Protein AF-A0AA88QZX2-F1 (afdb_monomer)

InterPro domains:
  IPR001128 Cytochrome P450 [PF00067] (24-139)
  IPR036396 Cytochrome P450 superfamily [G3DSA:1.10.630.10] (3-142)
  IPR036396 Cytochrome P450 superfamily [SSF48264] (14-140)
  IPR050665 Plant Cytochrome P450 Monooxygenases [PTHR24282] (14-139)

Structure (mmCIF, N/CA/C/O backbone):
data_AF-A0AA88QZX2-F1
#
_entry.id   AF-A0AA88QZX2-F1
#
loop_
_atom_site.group_PDB
_atom_site.id
_atom_site.type_symbol
_atom_site.label_atom_id
_atom_site.label_alt_id
_atom_site.label_comp_id
_atom_site.label_asym_id
_atom_site.label_entity_id
_atom_site.label_seq_id
_atom_site.pdbx_PDB_ins_code
_atom_site.Cartn_x
_atom_site.Cartn_y
_atom_site.Cartn_z
_atom_site.occupancy
_atom_site.B_iso_or_equiv
_atom_site.auth_seq_id
_atom_site.auth_comp_id
_atom_site.auth_asym_id
_atom_site.auth_atom_id
_atom_site.pdbx_PDB_model_num
ATOM 1 N N . MET A 1 1 ? 3.687 -10.711 30.553 1.00 45.66 1 MET A N 1
ATOM 2 C CA . MET A 1 1 ? 5.122 -10.972 30.298 1.00 45.66 1 MET A CA 1
ATOM 3 C C . MET A 1 1 ? 5.382 -11.401 28.850 1.00 45.66 1 MET A C 1
ATOM 5 O O . MET A 1 1 ? 6.144 -10.731 28.171 1.00 45.66 1 MET A O 1
ATOM 9 N N . GLU A 1 2 ? 4.699 -12.422 28.321 1.00 41.47 2 GLU A N 1
ATOM 10 C CA . GLU A 1 2 ? 4.955 -12.962 26.966 1.00 41.47 2 GLU A CA 1
ATOM 11 C C . GLU A 1 2 ? 4.705 -11.970 25.805 1.00 41.47 2 GLU A C 1
ATOM 13 O O . GLU A 1 2 ? 5.486 -11.896 24.858 1.00 41.47 2 GLU A O 1
ATOM 18 N N . ARG A 1 3 ? 3.662 -11.131 25.910 1.00 47.19 3 ARG A N 1
ATOM 19 C CA . ARG A 1 3 ? 3.349 -10.082 24.916 1.00 47.19 3 ARG A CA 1
ATOM 20 C C . ARG A 1 3 ? 4.420 -8.983 24.836 1.00 47.19 3 ARG A C 1
ATOM 22 O O . ARG A 1 3 ? 4.709 -8.498 23.749 1.00 47.19 3 ARG A O 1
ATOM 29 N N . PHE A 1 4 ? 5.050 -8.642 25.962 1.00 49.19 4 PHE A N 1
ATOM 30 C CA . PHE A 1 4 ? 6.140 -7.660 26.006 1.00 49.19 4 PHE A CA 1
ATOM 31 C C . PHE A 1 4 ? 7.435 -8.215 25.399 1.00 49.19 4 PHE A C 1
ATOM 33 O O . PHE A 1 4 ? 8.128 -7.494 24.687 1.00 49.19 4 PHE A O 1
ATOM 40 N N . SER A 1 5 ? 7.715 -9.507 25.601 1.00 50.88 5 SER A N 1
ATOM 41 C CA . SER A 1 5 ? 8.866 -10.185 24.989 1.00 50.88 5 SER A CA 1
ATOM 42 C C . SER A 1 5 ? 8.778 -10.194 23.458 1.00 50.88 5 SER A C 1
ATOM 44 O O . SER A 1 5 ? 9.742 -9.855 22.777 1.00 50.88 5 SER A O 1
ATOM 46 N N . ARG A 1 6 ? 7.588 -10.459 22.896 1.00 59.47 6 ARG A N 1
ATOM 47 C CA . ARG A 1 6 ? 7.376 -10.393 21.438 1.00 59.47 6 ARG A CA 1
ATOM 48 C C . ARG A 1 6 ? 7.519 -8.977 20.878 1.00 59.47 6 ARG A C 1
ATOM 50 O O . ARG A 1 6 ? 8.106 -8.823 19.816 1.00 59.47 6 ARG A O 1
ATOM 57 N N . CYS A 1 7 ? 7.046 -7.945 21.582 1.00 54.56 7 CYS A N 1
ATOM 58 C CA . CYS A 1 7 ? 7.282 -6.555 21.164 1.00 54.56 7 CYS A CA 1
ATOM 59 C C . CYS A 1 7 ? 8.775 -6.189 21.159 1.00 54.56 7 CYS A C 1
ATOM 61 O O . CYS A 1 7 ? 9.214 -5.462 20.272 1.00 54.56 7 CYS A O 1
ATOM 63 N N . LEU A 1 8 ? 9.558 -6.702 22.112 1.00 54.94 8 LEU A N 1
ATOM 64 C CA . LEU A 1 8 ? 11.003 -6.472 22.177 1.00 54.94 8 LEU A CA 1
ATOM 65 C C . LEU A 1 8 ? 11.764 -7.212 21.061 1.00 54.94 8 LEU A C 1
ATOM 67 O O . LEU A 1 8 ? 12.674 -6.651 20.460 1.00 54.94 8 LEU A O 1
ATOM 71 N N . GLU A 1 9 ? 11.384 -8.452 20.755 1.00 62.47 9 GLU A N 1
ATOM 72 C CA . GLU A 1 9 ? 11.912 -9.214 19.611 1.00 62.47 9 GLU A CA 1
ATOM 73 C C . GLU A 1 9 ? 11.595 -8.514 18.278 1.00 62.47 9 GLU A C 1
ATOM 75 O O . GLU A 1 9 ? 12.468 -8.358 17.422 1.00 62.47 9 GLU A O 1
ATOM 80 N N . LEU A 1 10 ? 10.363 -8.015 18.130 1.00 60.69 10 LEU A N 1
ATOM 81 C CA . LEU A 1 10 ? 9.942 -7.252 16.956 1.00 60.69 10 LEU A CA 1
ATOM 82 C C . LEU A 1 10 ? 10.701 -5.927 16.835 1.00 60.69 10 LEU A C 1
ATOM 84 O O . LEU A 1 10 ? 11.115 -5.580 15.732 1.00 60.69 10 LEU A O 1
ATOM 88 N N . SER A 1 11 ? 10.950 -5.211 17.938 1.00 57.41 11 SER A N 1
ATOM 89 C CA . SER A 1 11 ? 11.728 -3.968 17.876 1.00 57.41 11 SER A CA 1
ATOM 90 C C . SER A 1 11 ? 13.180 -4.225 17.467 1.00 57.41 11 SER A C 1
ATOM 92 O O . SER A 1 11 ? 13.710 -3.484 16.648 1.00 57.41 11 SER A O 1
ATOM 94 N N . LYS A 1 12 ? 13.807 -5.312 17.937 1.00 57.00 12 LYS A N 1
ATOM 95 C CA . LYS A 1 12 ? 15.157 -5.720 17.508 1.00 57.00 12 LYS A CA 1
ATOM 96 C C . LYS A 1 12 ? 15.217 -6.056 16.016 1.00 57.00 12 LYS A C 1
ATOM 98 O O . LYS A 1 12 ? 16.165 -5.660 15.340 1.00 57.00 12 LYS A O 1
ATOM 103 N N . ALA A 1 13 ? 14.207 -6.751 15.493 1.00 61.12 13 ALA A N 1
ATOM 104 C CA . ALA A 1 13 ? 14.111 -7.055 14.067 1.00 61.12 13 ALA A CA 1
ATOM 105 C C . ALA A 1 13 ? 13.926 -5.783 13.220 1.00 61.12 13 ALA A C 1
ATOM 107 O O . ALA A 1 13 ? 14.581 -5.641 12.187 1.00 61.12 13 ALA A O 1
ATOM 108 N N . VAL A 1 14 ? 13.111 -4.831 13.687 1.00 60.00 14 VAL A N 1
ATOM 109 C CA . VAL A 1 14 ? 12.935 -3.515 13.047 1.00 60.00 14 VAL A CA 1
ATOM 110 C C . VAL A 1 14 ? 14.246 -2.722 13.068 1.00 60.00 14 VAL A C 1
ATOM 112 O O . VAL A 1 14 ? 14.710 -2.297 12.016 1.00 60.00 14 VAL A O 1
ATOM 115 N N . LEU A 1 15 ? 14.921 -2.653 14.219 1.00 56.03 15 LEU A N 1
ATOM 116 C CA . LEU A 1 15 ? 16.214 -1.975 14.367 1.00 56.03 15 LEU A CA 1
ATOM 117 C C . LEU A 1 15 ? 17.286 -2.551 13.434 1.00 56.03 15 LEU A C 1
ATOM 119 O O . LEU A 1 15 ? 18.080 -1.803 12.874 1.00 56.03 15 LEU A O 1
ATOM 123 N N . SER A 1 16 ? 17.305 -3.871 13.226 1.00 57.50 16 SER A N 1
ATOM 124 C CA . SER A 1 16 ? 18.252 -4.502 12.298 1.00 57.50 16 SER A CA 1
ATOM 125 C C . SER A 1 16 ? 18.000 -4.136 10.829 1.00 57.50 16 SER A C 1
ATOM 127 O O . SER A 1 16 ? 18.941 -4.104 10.037 1.00 57.50 16 SER A O 1
ATOM 129 N N . ALA A 1 17 ? 16.753 -3.820 10.461 1.00 60.25 17 ALA A N 1
ATOM 130 C CA . ALA A 1 17 ? 16.405 -3.349 9.124 1.00 60.25 17 ALA A CA 1
ATOM 131 C C . ALA A 1 17 ? 16.785 -1.872 8.897 1.00 60.25 17 ALA A C 1
ATOM 133 O O . ALA A 1 17 ? 17.012 -1.493 7.748 1.00 60.25 17 ALA A O 1
ATOM 134 N N . ASP A 1 18 ? 16.910 -1.087 9.973 1.00 58.22 18 ASP A N 1
ATOM 135 C CA . ASP A 1 18 ? 17.241 0.345 9.947 1.00 58.22 18 ASP A CA 1
ATOM 136 C C . ASP A 1 18 ? 18.755 0.639 9.984 1.00 58.22 18 ASP A C 1
ATOM 138 O O . ASP A 1 18 ? 19.164 1.790 9.831 1.00 58.22 18 ASP A O 1
ATOM 142 N N . ILE A 1 19 ? 19.616 -0.377 10.149 1.00 75.69 19 ILE A N 1
ATOM 143 C CA . ILE A 1 19 ? 21.075 -0.199 10.059 1.00 75.69 19 ILE A CA 1
ATOM 144 C C . ILE A 1 19 ? 21.465 0.031 8.587 1.00 75.69 19 ILE A C 1
ATOM 146 O O . ILE A 1 19 ? 21.270 -0.868 7.754 1.00 75.69 19 ILE A O 1
ATOM 150 N N . PRO A 1 20 ? 22.071 1.186 8.242 1.00 76.19 20 PRO A N 1
ATOM 151 C CA . PRO A 1 20 ? 22.512 1.462 6.880 1.00 76.19 20 PRO A CA 1
ATOM 152 C C . PRO A 1 20 ? 23.420 0.347 6.342 1.00 76.19 20 PRO A C 1
ATOM 154 O O . PRO A 1 20 ? 24.360 -0.084 7.002 1.00 76.19 20 PRO A O 1
ATOM 157 N N . GLY A 1 21 ? 23.130 -0.141 5.134 1.00 76.56 21 GLY A N 1
ATOM 158 C CA . GLY A 1 21 ? 23.911 -1.194 4.471 1.00 76.56 21 GLY A CA 1
ATOM 159 C C . GLY A 1 21 ? 23.519 -2.633 4.828 1.00 76.56 21 GLY A C 1
ATOM 160 O O . GLY A 1 21 ? 23.827 -3.539 4.054 1.00 76.56 21 GLY A O 1
ATOM 161 N N . MET A 1 22 ? 22.755 -2.869 5.904 1.00 82.50 22 MET A N 1
ATOM 162 C CA . MET A 1 22 ? 22.320 -4.225 6.274 1.00 82.50 22 MET A CA 1
ATOM 163 C C . MET A 1 22 ? 21.461 -4.868 5.180 1.00 82.50 22 MET A C 1
ATOM 165 O O . MET A 1 22 ? 21.567 -6.066 4.935 1.00 82.50 22 MET A O 1
ATOM 169 N N . GLY A 1 23 ? 20.664 -4.071 4.460 1.00 78.75 23 GLY A N 1
ATOM 170 C CA . GLY A 1 23 ? 19.840 -4.522 3.332 1.00 78.75 23 GLY A CA 1
ATOM 171 C C . GLY A 1 23 ? 20.617 -4.973 2.086 1.00 78.75 23 GLY A C 1
ATOM 172 O O . GLY A 1 23 ? 20.016 -5.582 1.204 1.00 78.75 23 GLY A O 1
ATOM 173 N N . LEU A 1 24 ? 21.926 -4.698 2.005 1.00 82.81 24 LEU A N 1
ATOM 174 C CA . LEU A 1 24 ? 22.795 -5.107 0.890 1.00 82.81 24 LEU A CA 1
ATOM 175 C C . LEU A 1 24 ? 23.488 -6.452 1.145 1.00 82.81 24 LEU A C 1
ATOM 177 O O . LEU A 1 24 ? 23.995 -7.076 0.213 1.00 82.81 24 LEU A O 1
ATOM 181 N N . LEU A 1 25 ? 23.519 -6.912 2.398 1.00 87.69 25 LEU A N 1
ATOM 182 C CA . LEU A 1 25 ? 24.176 -8.164 2.749 1.00 87.69 25 LEU A CA 1
ATOM 183 C C . LEU A 1 25 ? 23.378 -9.364 2.221 1.00 87.69 25 LEU A C 1
ATOM 185 O O . LEU A 1 25 ? 22.149 -9.361 2.301 1.00 87.69 25 LEU A O 1
ATOM 189 N N . PRO A 1 26 ? 24.031 -10.435 1.745 1.00 87.88 26 PRO A N 1
ATOM 190 C CA . PRO A 1 26 ? 23.361 -11.585 1.139 1.00 87.88 26 PRO A CA 1
ATOM 191 C C . PRO A 1 26 ? 22.760 -12.550 2.181 1.00 87.88 26 PRO A C 1
ATOM 193 O O . PRO A 1 26 ? 22.936 -13.766 2.073 1.00 87.88 26 PRO A O 1
ATOM 196 N N . THR A 1 27 ? 22.051 -12.023 3.184 1.00 89.31 27 THR A N 1
ATOM 197 C CA . THR A 1 27 ? 21.315 -12.794 4.198 1.00 89.31 27 THR A CA 1
ATOM 198 C C . THR A 1 27 ? 20.087 -13.469 3.585 1.00 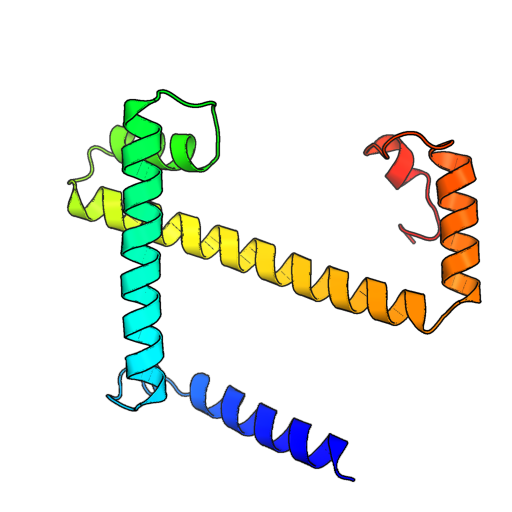89.31 27 THR A C 1
ATOM 200 O O . THR A 1 27 ? 19.596 -13.053 2.534 1.00 89.31 27 THR A O 1
ATOM 203 N N . LYS A 1 28 ? 19.553 -14.505 4.244 1.00 88.00 28 LYS A N 1
ATOM 204 C CA . LYS A 1 28 ? 18.334 -15.193 3.784 1.00 88.00 28 LYS A CA 1
ATOM 205 C C . LYS A 1 28 ? 17.166 -14.210 3.597 1.00 88.00 28 LYS A C 1
ATOM 207 O O . LYS A 1 28 ? 16.582 -14.167 2.520 1.00 88.00 28 LYS A O 1
ATOM 212 N N . THR A 1 29 ? 16.923 -13.354 4.589 1.00 83.19 29 THR A N 1
ATOM 213 C CA . THR A 1 29 ? 15.866 -12.332 4.564 1.00 83.19 29 THR A CA 1
ATOM 214 C C . THR A 1 29 ? 16.033 -11.336 3.416 1.00 83.19 29 THR A C 1
ATOM 216 O O . THR A 1 29 ? 15.062 -10.997 2.744 1.00 83.19 29 THR A O 1
ATOM 219 N N . ASN A 1 30 ? 17.258 -10.871 3.148 1.00 87.00 30 ASN A N 1
ATOM 220 C CA . ASN A 1 30 ? 17.492 -9.933 2.050 1.00 87.00 30 ASN A CA 1
ATOM 221 C C . ASN A 1 30 ? 17.340 -10.601 0.683 1.00 87.00 30 ASN A C 1
ATOM 223 O O . ASN A 1 30 ? 16.785 -9.991 -0.223 1.00 87.00 30 ASN A O 1
ATOM 227 N N . ARG A 1 31 ? 17.760 -11.864 0.537 1.00 90.56 31 ARG A N 1
ATOM 228 C CA . ARG A 1 31 ? 17.543 -12.629 -0.701 1.00 90.56 31 ARG A CA 1
ATOM 229 C C . ARG A 1 31 ? 16.058 -12.818 -0.994 1.00 90.56 31 ARG A C 1
ATOM 231 O O . ARG A 1 31 ? 15.643 -12.622 -2.132 1.00 90.56 31 ARG A O 1
ATOM 238 N N . GLU A 1 32 ? 15.268 -13.155 0.023 1.00 90.62 32 GLU A N 1
ATOM 239 C CA . GLU A 1 32 ? 13.806 -13.242 -0.085 1.00 90.62 32 GLU A CA 1
ATOM 240 C C . GLU A 1 32 ? 13.203 -11.883 -0.465 1.00 90.62 32 GLU A C 1
ATOM 242 O O . GLU A 1 32 ? 12.406 -11.802 -1.399 1.00 90.62 32 GLU A O 1
ATOM 247 N N . ARG A 1 33 ? 13.653 -10.794 0.174 1.00 85.12 33 ARG A N 1
ATOM 248 C CA . ARG A 1 33 ? 13.244 -9.428 -0.180 1.00 85.12 33 ARG A CA 1
ATOM 249 C C . ARG A 1 33 ? 13.567 -9.095 -1.641 1.00 85.12 33 ARG A C 1
ATOM 251 O O . ARG A 1 33 ? 12.689 -8.610 -2.344 1.00 85.12 33 ARG A O 1
ATOM 258 N N . TRP A 1 34 ? 14.778 -9.375 -2.123 1.00 89.25 34 TRP A N 1
ATOM 259 C CA . TRP A 1 34 ? 15.163 -9.115 -3.517 1.00 89.25 34 TRP A CA 1
ATOM 260 C C . TRP A 1 34 ? 14.366 -9.961 -4.513 1.00 89.25 34 TRP A C 1
ATOM 262 O O . TRP A 1 34 ? 14.011 -9.470 -5.585 1.00 89.25 34 TRP A O 1
ATOM 272 N N . ALA A 1 35 ? 14.068 -11.219 -4.173 1.00 93.06 35 ALA A N 1
ATOM 273 C CA . ALA A 1 35 ? 13.229 -12.083 -4.999 1.00 93.06 35 ALA A CA 1
ATOM 274 C C . ALA A 1 35 ? 11.811 -11.509 -5.136 1.00 93.06 35 ALA A C 1
ATOM 276 O O . ALA A 1 35 ? 11.324 -11.356 -6.256 1.00 93.06 35 ALA A O 1
ATOM 277 N N . LEU A 1 36 ? 11.206 -11.093 -4.019 1.00 91.25 36 LEU A N 1
ATOM 278 C CA . LEU A 1 36 ? 9.897 -10.436 -4.002 1.00 91.25 36 LEU A CA 1
ATOM 279 C C . LEU A 1 36 ? 9.909 -9.106 -4.764 1.00 91.25 36 LEU A C 1
ATOM 281 O O . LEU A 1 36 ? 8.984 -8.820 -5.518 1.00 91.25 36 LEU A O 1
ATOM 285 N N . GLU A 1 37 ? 10.960 -8.293 -4.625 1.00 88.00 37 GLU A N 1
ATOM 286 C CA . GLU A 1 37 ? 11.087 -7.045 -5.389 1.00 88.00 37 GLU A CA 1
ATOM 287 C C . GLU A 1 37 ? 11.184 -7.302 -6.900 1.00 88.00 37 GLU A C 1
ATOM 289 O O . GLU A 1 37 ? 10.582 -6.572 -7.695 1.00 88.00 37 GLU A O 1
ATOM 294 N N . LYS A 1 38 ? 11.890 -8.360 -7.315 1.00 92.19 38 LYS A N 1
ATOM 295 C CA . LYS A 1 38 ? 11.974 -8.772 -8.723 1.00 92.19 38 LYS A CA 1
ATOM 296 C C . LYS A 1 38 ? 10.632 -9.282 -9.255 1.00 92.19 38 LYS A C 1
ATOM 298 O O . LYS A 1 38 ? 10.267 -8.977 -10.395 1.00 92.19 38 LYS A O 1
ATOM 303 N N . GLU A 1 39 ? 9.899 -10.042 -8.451 1.00 94.31 39 GLU A N 1
ATOM 304 C CA . GLU A 1 39 ? 8.561 -10.524 -8.794 1.00 94.31 39 GLU A CA 1
ATOM 305 C C . GLU A 1 39 ? 7.576 -9.359 -8.926 1.00 94.31 39 GLU A C 1
ATOM 307 O O . GLU A 1 39 ? 6.930 -9.214 -9.962 1.00 94.31 39 GLU A O 1
ATOM 312 N N . LEU A 1 40 ? 7.558 -8.449 -7.948 1.00 88.62 40 LEU A N 1
ATOM 313 C CA . LEU A 1 40 ? 6.743 -7.237 -7.973 1.00 88.62 40 LEU A CA 1
ATOM 314 C C . LEU A 1 40 ? 7.027 -6.391 -9.220 1.00 88.62 40 LEU A C 1
ATOM 316 O O . LEU A 1 40 ? 6.093 -5.948 -9.889 1.00 88.62 40 LEU A O 1
ATOM 320 N N . ARG A 1 41 ? 8.308 -6.200 -9.572 1.00 90.94 41 ARG A N 1
ATOM 321 C CA . ARG A 1 41 ? 8.704 -5.506 -10.809 1.00 90.94 41 ARG A CA 1
ATOM 322 C C . ARG A 1 41 ? 8.075 -6.172 -12.032 1.00 90.94 41 ARG A C 1
ATOM 324 O O . ARG A 1 41 ? 7.516 -5.482 -12.880 1.00 90.94 41 ARG A O 1
ATOM 331 N N . THR A 1 42 ? 8.172 -7.495 -12.123 1.00 93.56 42 THR A N 1
ATOM 332 C CA . THR A 1 42 ? 7.616 -8.273 -13.239 1.00 93.56 42 THR A CA 1
ATOM 333 C C . THR A 1 42 ? 6.096 -8.123 -13.317 1.00 93.56 42 THR A C 1
ATOM 335 O O . THR A 1 42 ? 5.572 -7.825 -14.388 1.00 93.56 42 THR A O 1
ATOM 338 N N . LEU A 1 43 ? 5.392 -8.240 -12.187 1.00 92.00 43 LEU A N 1
ATOM 339 C CA . LEU A 1 43 ? 3.936 -8.095 -12.115 1.00 92.00 43 LEU A CA 1
ATOM 340 C C . LEU A 1 43 ? 3.470 -6.704 -12.560 1.00 92.00 43 LEU A C 1
ATOM 342 O O . LEU A 1 43 ? 2.569 -6.600 -13.389 1.00 92.00 43 LEU A O 1
ATOM 346 N N . ILE A 1 44 ? 4.112 -5.637 -12.073 1.00 88.56 44 ILE A N 1
ATOM 347 C CA . ILE A 1 44 ? 3.775 -4.260 -12.469 1.00 88.56 44 ILE A CA 1
ATOM 348 C C . ILE A 1 44 ? 3.945 -4.082 -13.980 1.00 88.56 44 ILE A C 1
ATOM 350 O O . ILE A 1 44 ? 3.059 -3.540 -14.640 1.00 88.56 44 ILE A O 1
ATOM 354 N N . LEU A 1 45 ? 5.062 -4.550 -14.543 1.00 89.50 45 LEU A N 1
ATOM 355 C CA . LEU A 1 45 ? 5.330 -4.412 -15.974 1.00 89.50 45 LEU A CA 1
ATOM 356 C C . LEU A 1 45 ? 4.372 -5.238 -16.839 1.00 89.50 45 LEU A C 1
ATOM 358 O O . LEU A 1 45 ? 3.991 -4.776 -17.912 1.00 89.50 45 LEU A O 1
ATOM 362 N N . ASN A 1 46 ? 3.945 -6.414 -16.379 1.00 90.69 46 ASN A N 1
ATOM 363 C CA . ASN A 1 46 ? 2.946 -7.221 -17.082 1.00 90.69 46 ASN A CA 1
ATOM 364 C C . ASN A 1 46 ? 1.585 -6.518 -17.108 1.00 90.69 46 ASN A C 1
ATOM 366 O O . ASN A 1 46 ? 1.026 -6.326 -18.184 1.00 90.69 46 ASN A O 1
ATOM 370 N N . VAL A 1 47 ? 1.118 -6.016 -15.958 1.00 87.56 47 VAL A N 1
ATOM 371 C CA . VAL A 1 47 ? -0.128 -5.234 -15.873 1.00 87.56 47 VAL A CA 1
ATOM 372 C C . VAL A 1 47 ? -0.068 -4.004 -16.783 1.00 87.56 47 VAL A C 1
ATOM 374 O O . VAL A 1 47 ? -1.050 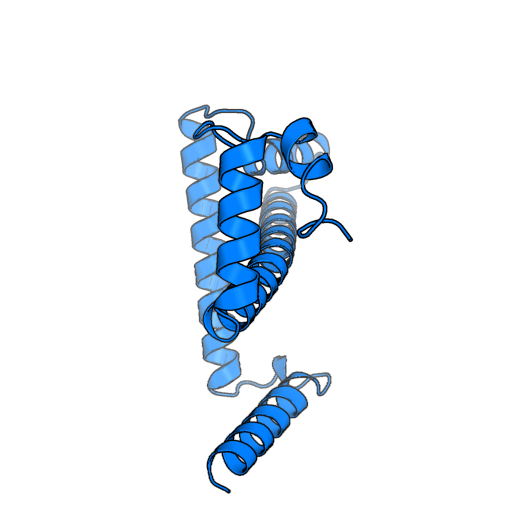-3.640 -17.427 1.00 87.56 47 VAL A O 1
ATOM 377 N N . VAL A 1 48 ? 1.092 -3.352 -16.858 1.00 83.44 48 VAL A N 1
ATOM 378 C CA . VAL A 1 48 ? 1.320 -2.207 -17.746 1.00 83.44 48 VAL A CA 1
ATOM 379 C C . VAL A 1 48 ? 1.220 -2.599 -19.222 1.00 83.44 48 VAL A C 1
ATOM 381 O O . VAL A 1 48 ? 0.582 -1.877 -19.990 1.00 83.44 48 VAL A O 1
ATOM 384 N N . LYS A 1 49 ? 1.823 -3.725 -19.623 1.00 84.69 49 LYS A N 1
ATOM 385 C CA . LYS A 1 49 ? 1.760 -4.237 -21.001 1.00 84.69 49 LYS A CA 1
ATOM 386 C C . LYS A 1 49 ? 0.328 -4.587 -21.401 1.00 84.69 49 LYS A C 1
ATOM 388 O O . LYS A 1 49 ? -0.163 -4.029 -22.377 1.00 84.69 49 LYS A O 1
ATOM 393 N N . GLU A 1 50 ? -0.361 -5.389 -20.591 1.00 84.44 50 GLU A N 1
ATOM 394 C CA . GLU A 1 50 ? -1.757 -5.786 -20.824 1.00 84.44 50 GLU A CA 1
ATOM 395 C C . GLU A 1 50 ? -2.672 -4.562 -20.987 1.00 84.44 50 GLU A C 1
ATOM 397 O O . GLU A 1 50 ? -3.479 -4.472 -21.912 1.00 84.44 50 GLU A O 1
ATOM 402 N N . ARG A 1 51 ? -2.519 -3.550 -20.126 1.00 76.50 51 ARG A N 1
ATOM 403 C CA . ARG A 1 51 ? -3.353 -2.338 -20.192 1.00 76.50 51 ARG A CA 1
ATOM 404 C C . ARG A 1 51 ? -3.041 -1.445 -21.388 1.00 76.50 51 ARG A C 1
ATOM 406 O O . ARG A 1 51 ? -3.933 -0.725 -21.843 1.00 76.50 51 ARG A O 1
ATOM 413 N N . ASN A 1 52 ? -1.806 -1.462 -21.884 1.00 73.25 52 ASN A N 1
ATOM 414 C CA . ASN A 1 52 ? -1.423 -0.713 -23.079 1.00 73.25 52 ASN A CA 1
ATOM 415 C C . ASN A 1 52 ? -2.039 -1.326 -24.350 1.00 73.25 52 ASN A C 1
ATOM 417 O O . ASN A 1 52 ? -2.343 -0.583 -25.279 1.00 73.25 52 ASN A O 1
ATOM 421 N N . GLU A 1 53 ? -2.277 -2.639 -24.368 1.00 73.81 53 GLU A N 1
ATOM 422 C CA . GLU A 1 53 ? -2.909 -3.349 -25.489 1.00 73.81 53 GLU A CA 1
ATOM 423 C C . GLU A 1 53 ? -4.431 -3.157 -25.526 1.00 73.81 53 GLU A C 1
ATOM 425 O O . GLU A 1 53 ? -5.006 -2.953 -26.592 1.00 73.81 53 GLU A O 1
ATOM 430 N N . VAL A 1 54 ? -5.091 -3.154 -24.363 1.00 69.62 54 VAL A N 1
ATOM 431 C CA . VAL A 1 54 ? -6.565 -3.126 -24.283 1.00 69.62 54 VAL A CA 1
ATOM 432 C C . VAL A 1 54 ? -7.140 -1.695 -24.243 1.00 69.62 54 VAL A C 1
ATOM 434 O O . VAL A 1 54 ? -8.350 -1.493 -24.291 1.00 69.62 54 VAL A O 1
ATOM 437 N N . GLY A 1 55 ? -6.294 -0.659 -24.178 1.00 63.53 55 GLY A N 1
ATOM 438 C CA . GLY A 1 55 ? -6.743 0.739 -24.264 1.00 63.53 55 GLY A CA 1
ATOM 439 C C . GLY A 1 55 ? -7.598 1.208 -23.076 1.00 63.53 55 GLY A C 1
ATOM 440 O O . GLY A 1 55 ? -8.478 2.053 -23.241 1.00 63.53 55 GLY A O 1
ATOM 441 N N . TYR A 1 56 ? -7.340 0.688 -21.872 1.00 62.75 56 TYR A N 1
ATOM 442 C CA . TYR A 1 56 ? -8.159 0.918 -20.672 1.00 62.75 56 TYR A CA 1
ATOM 443 C C . TYR A 1 56 ? -8.197 2.381 -20.165 1.00 62.75 56 TYR A C 1
ATOM 445 O O . TYR A 1 56 ? -7.359 3.221 -20.507 1.00 62.75 56 TYR A O 1
ATOM 453 N N . LYS A 1 57 ? -9.215 2.656 -19.330 1.00 62.97 57 LYS A N 1
ATOM 454 C CA . LYS A 1 57 ? -9.623 3.923 -18.669 1.00 62.97 57 LYS A CA 1
ATOM 455 C C . LYS A 1 57 ? -8.448 4.784 -18.144 1.00 62.97 57 LYS A C 1
ATOM 457 O O . LYS A 1 57 ? -7.384 4.263 -17.836 1.00 62.97 57 LYS A O 1
ATOM 462 N N . ASN A 1 58 ? -8.641 6.107 -18.011 1.00 65.62 58 ASN A N 1
ATOM 463 C CA . ASN A 1 58 ? -7.672 7.041 -17.393 1.00 65.62 58 ASN A CA 1
ATOM 464 C C . ASN A 1 58 ? -7.456 6.716 -15.901 1.00 65.62 58 ASN A C 1
ATOM 466 O O . ASN A 1 58 ? -8.039 7.353 -15.028 1.00 65.62 58 ASN A O 1
ATOM 470 N N . ASP A 1 59 ? -6.641 5.708 -15.621 1.00 76.81 59 ASP A N 1
ATOM 471 C CA . ASP A 1 59 ? -6.195 5.340 -14.286 1.00 76.81 59 ASP A CA 1
ATOM 472 C C . ASP A 1 59 ? -4.773 5.857 -14.006 1.00 76.81 59 ASP A C 1
ATOM 474 O O . ASP A 1 59 ? -4.095 6.432 -14.866 1.00 76.81 59 ASP A O 1
ATOM 478 N N . LEU A 1 60 ? -4.322 5.663 -12.768 1.00 81.19 60 LEU A N 1
ATOM 479 C CA . LEU A 1 60 ? -2.999 6.074 -12.309 1.00 81.19 60 LEU A CA 1
ATOM 480 C C . LEU A 1 60 ? -1.864 5.511 -13.183 1.00 81.19 60 LEU A C 1
ATOM 482 O O . LEU A 1 60 ? -0.924 6.236 -13.506 1.00 81.19 60 LEU A O 1
ATOM 486 N N . LEU A 1 61 ? -1.954 4.243 -13.597 1.00 78.88 61 LEU A N 1
ATOM 487 C CA . LEU A 1 61 ? -0.935 3.597 -14.428 1.00 78.88 61 LEU A CA 1
ATOM 488 C C . LEU A 1 61 ? -0.863 4.240 -15.815 1.00 78.88 61 LEU A C 1
ATOM 490 O O . LEU A 1 61 ? 0.233 4.481 -16.320 1.00 78.88 61 LEU A O 1
ATOM 494 N N . ARG A 1 62 ? -2.005 4.602 -16.408 1.00 79.31 62 ARG A N 1
ATOM 495 C CA . ARG A 1 62 ? -2.044 5.350 -17.670 1.00 79.31 62 ARG A CA 1
ATOM 496 C C . ARG A 1 62 ? -1.424 6.741 -17.533 1.00 79.31 62 ARG A C 1
ATOM 498 O O . ARG A 1 62 ? -0.754 7.193 -18.462 1.00 79.31 62 ARG A O 1
ATOM 505 N N . THR A 1 63 ? -1.608 7.415 -16.399 1.00 85.50 63 THR A N 1
ATOM 506 C CA . THR A 1 63 ? -0.946 8.701 -16.116 1.00 85.50 63 THR A CA 1
ATOM 507 C C . THR A 1 63 ? 0.570 8.539 -16.010 1.00 85.50 63 THR A C 1
ATOM 509 O O . THR A 1 63 ? 1.301 9.306 -16.636 1.00 85.50 63 THR A O 1
ATOM 512 N N . LEU A 1 64 ? 1.052 7.505 -15.311 1.00 85.25 64 LEU A N 1
ATOM 513 C CA . LEU A 1 64 ? 2.484 7.193 -15.228 1.00 85.25 64 LEU A CA 1
ATOM 514 C C . LEU A 1 64 ? 3.079 6.864 -16.604 1.00 85.25 64 LEU A C 1
ATOM 516 O O . LEU A 1 64 ? 4.143 7.371 -16.952 1.00 85.25 64 LEU A O 1
ATOM 520 N N . LEU A 1 65 ? 2.362 6.086 -17.419 1.00 82.31 65 LEU A N 1
ATOM 521 C CA . LEU A 1 65 ? 2.748 5.772 -18.796 1.00 82.31 65 LEU A CA 1
ATOM 522 C C . LEU A 1 65 ? 2.835 7.015 -19.685 1.00 82.31 65 LEU A C 1
ATOM 524 O O . LEU A 1 65 ? 3.787 7.159 -20.450 1.00 82.31 65 LEU A O 1
ATOM 528 N N . LYS A 1 66 ? 1.854 7.921 -19.596 1.00 83.62 66 LYS A N 1
ATOM 529 C CA . LYS A 1 66 ? 1.881 9.201 -20.322 1.00 83.62 66 LYS A CA 1
ATOM 530 C C . LYS A 1 66 ? 3.069 10.055 -19.887 1.00 83.62 66 LYS A C 1
ATOM 532 O O . LYS A 1 66 ? 3.759 10.589 -20.746 1.00 83.62 66 LYS A O 1
ATOM 537 N N . GLY A 1 67 ? 3.333 10.147 -18.583 1.00 83.31 67 GLY A N 1
ATOM 538 C CA . GLY A 1 67 ? 4.492 10.868 -18.053 1.00 83.31 67 GLY A CA 1
ATOM 539 C C . GLY A 1 67 ? 5.812 10.316 -18.592 1.00 83.31 67 GLY A C 1
ATOM 540 O O . GLY A 1 67 ? 6.648 11.081 -19.066 1.00 83.31 67 GLY A O 1
ATOM 541 N N . ALA A 1 68 ? 5.958 8.990 -18.614 1.00 85.12 68 ALA A N 1
ATOM 542 C CA . ALA A 1 68 ? 7.152 8.344 -19.145 1.00 85.12 68 ALA A CA 1
ATOM 543 C C . ALA A 1 68 ? 7.338 8.577 -20.658 1.00 85.12 68 ALA A C 1
ATOM 545 O O . ALA A 1 68 ? 8.451 8.871 -21.095 1.00 85.12 68 ALA A O 1
ATOM 546 N N . LYS A 1 69 ? 6.252 8.511 -21.449 1.00 82.25 69 LYS A N 1
ATOM 547 C CA . LYS A 1 69 ? 6.272 8.800 -22.897 1.00 82.25 69 LYS A CA 1
ATOM 548 C C . LYS A 1 69 ? 6.599 10.267 -23.192 1.00 82.25 69 LYS A C 1
ATOM 550 O O . LYS A 1 69 ? 7.429 10.539 -24.050 1.00 82.25 69 LYS A O 1
ATOM 555 N N . ASN A 1 70 ? 5.988 11.203 -22.467 1.00 83.00 70 ASN A N 1
ATOM 556 C CA . ASN A 1 70 ? 6.203 12.640 -22.665 1.00 83.00 70 ASN A CA 1
ATOM 557 C C . ASN A 1 70 ? 7.625 13.087 -22.286 1.00 83.00 70 ASN A C 1
ATOM 559 O O . ASN A 1 70 ? 8.102 14.094 -22.795 1.00 83.00 70 ASN A O 1
ATOM 563 N N . GLY A 1 71 ? 8.299 12.349 -21.401 1.00 78.75 71 GLY A N 1
ATOM 564 C CA . GLY A 1 71 ? 9.678 12.623 -20.998 1.00 78.75 71 GLY A CA 1
ATOM 565 C C . GLY A 1 71 ? 10.750 12.155 -21.987 1.00 78.75 71 GLY A C 1
ATOM 566 O O . GLY A 1 71 ? 11.927 12.285 -21.662 1.00 78.75 71 GLY A O 1
ATOM 567 N N . ASN A 1 72 ? 10.383 11.579 -23.145 1.00 80.44 72 ASN A N 1
ATOM 568 C CA . ASN A 1 72 ? 11.314 10.959 -24.103 1.00 80.44 72 ASN A CA 1
ATOM 569 C C . ASN A 1 72 ? 12.315 9.994 -23.432 1.00 80.44 72 ASN A C 1
ATOM 571 O O . ASN A 1 72 ? 13.485 9.914 -23.809 1.00 80.44 72 ASN A O 1
ATOM 575 N N . LEU A 1 73 ? 11.862 9.270 -22.403 1.00 82.00 73 LEU A N 1
ATOM 576 C CA . LEU A 1 73 ? 12.706 8.336 -21.668 1.00 82.00 73 LEU A CA 1
ATOM 577 C C . LEU A 1 73 ? 13.029 7.113 -22.531 1.00 82.00 73 LEU A C 1
ATOM 579 O O . LEU A 1 73 ? 12.186 6.616 -23.279 1.00 82.00 73 LEU A O 1
ATOM 583 N N . THR A 1 74 ? 14.237 6.571 -22.368 1.00 88.31 74 THR A N 1
ATOM 584 C CA . THR A 1 74 ? 14.547 5.232 -22.883 1.00 88.31 74 THR A CA 1
ATOM 585 C C . THR A 1 74 ? 13.638 4.197 -22.219 1.00 88.31 74 THR A C 1
ATOM 587 O O . THR A 1 74 ? 13.104 4.423 -21.129 1.00 88.31 74 THR A O 1
ATOM 590 N N . GLN A 1 75 ? 13.472 3.032 -22.850 1.00 84.81 75 GLN A N 1
ATOM 591 C CA . GLN A 1 75 ? 12.596 1.984 -22.323 1.00 84.81 75 GLN A CA 1
ATOM 592 C C . GLN A 1 75 ? 12.958 1.579 -20.882 1.00 84.81 75 GLN A C 1
ATOM 594 O O . GLN A 1 75 ? 12.069 1.508 -20.037 1.00 84.81 75 GLN A O 1
ATOM 599 N N . ASP A 1 76 ? 14.247 1.3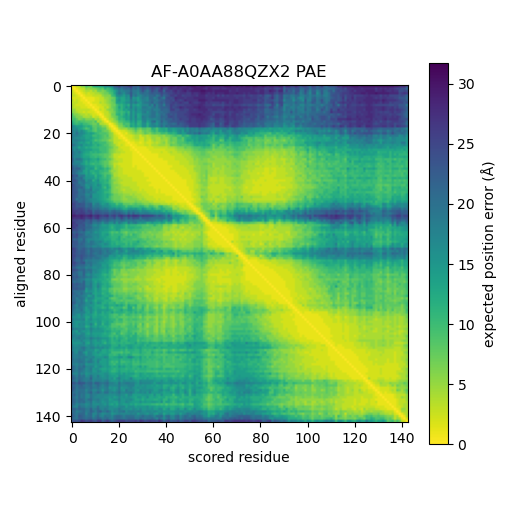97 -20.571 1.00 87.19 76 ASP A N 1
ATOM 600 C CA . ASP A 1 76 ? 14.702 1.064 -19.209 1.00 87.19 76 ASP A CA 1
ATOM 601 C C . ASP A 1 76 ? 14.352 2.168 -18.197 1.00 87.19 76 ASP A C 1
ATOM 603 O O . ASP A 1 76 ? 13.821 1.886 -17.121 1.00 87.19 76 ASP A O 1
ATOM 607 N N . LEU A 1 77 ? 14.572 3.438 -18.553 1.00 87.31 77 LEU A N 1
ATOM 608 C CA . LEU A 1 77 ? 14.234 4.567 -17.683 1.00 87.31 77 LEU A CA 1
ATOM 609 C C . LEU A 1 77 ? 12.720 4.697 -17.475 1.00 87.31 77 LEU A C 1
ATOM 611 O O . LEU A 1 77 ? 12.280 4.971 -16.359 1.00 87.31 77 LEU A O 1
ATOM 615 N N . SER A 1 78 ? 11.923 4.441 -18.513 1.00 86.94 78 SER A N 1
ATOM 616 C CA . SER A 1 78 ? 10.461 4.404 -18.434 1.00 86.94 78 SER A CA 1
ATOM 617 C C . SER A 1 78 ? 9.975 3.296 -17.495 1.00 86.94 78 SER A C 1
ATOM 619 O O . SER A 1 78 ? 9.150 3.546 -16.616 1.00 86.94 78 SER A O 1
ATOM 621 N N . GLU A 1 79 ? 10.499 2.074 -17.628 1.00 88.81 79 GLU A N 1
ATOM 622 C CA . GLU A 1 79 ? 10.144 0.954 -16.747 1.00 88.81 79 GLU A CA 1
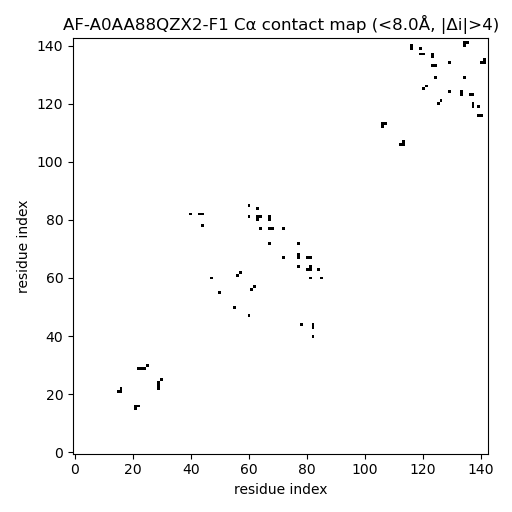ATOM 623 C C . GLU A 1 79 ? 10.501 1.250 -15.284 1.00 88.81 79 GLU A C 1
ATOM 625 O O . GLU A 1 79 ? 9.673 1.049 -14.391 1.00 88.81 79 GLU A O 1
ATOM 630 N N . ARG A 1 80 ? 11.705 1.781 -15.028 1.00 89.50 80 ARG A N 1
ATOM 631 C CA . ARG A 1 80 ? 12.130 2.183 -13.676 1.00 89.50 80 ARG A CA 1
ATOM 632 C C . ARG A 1 80 ? 11.235 3.272 -13.100 1.00 89.50 80 ARG A C 1
ATOM 634 O O . ARG A 1 80 ? 10.826 3.161 -11.945 1.00 89.50 80 ARG A O 1
ATOM 641 N N . PHE A 1 81 ? 10.906 4.289 -13.894 1.00 89.12 81 PHE A N 1
ATOM 642 C CA . PHE A 1 81 ? 10.019 5.374 -13.483 1.00 89.12 81 PHE A CA 1
ATOM 643 C C . PHE A 1 81 ? 8.643 4.845 -13.064 1.00 89.12 81 PHE A C 1
ATOM 645 O O . PHE A 1 81 ? 8.147 5.200 -11.993 1.00 89.12 81 PHE A O 1
ATOM 652 N N . ILE A 1 82 ? 8.042 3.963 -13.866 1.00 89.88 82 ILE A N 1
ATOM 653 C CA . ILE A 1 82 ? 6.718 3.395 -13.583 1.00 89.88 82 ILE A CA 1
ATOM 654 C C . ILE A 1 82 ? 6.748 2.557 -12.302 1.00 89.88 82 ILE A C 1
ATOM 656 O O . ILE A 1 82 ? 5.921 2.768 -11.415 1.00 89.88 82 ILE A O 1
ATOM 660 N N . VAL A 1 83 ? 7.715 1.644 -12.177 1.00 90.19 83 VAL A N 1
ATOM 661 C CA . VAL A 1 83 ? 7.838 0.755 -11.009 1.00 90.19 83 VAL A CA 1
ATOM 662 C C . VAL A 1 83 ? 8.078 1.557 -9.730 1.00 90.19 83 VAL A C 1
ATOM 664 O O . VAL A 1 83 ? 7.440 1.288 -8.712 1.00 90.19 83 VAL A O 1
ATOM 667 N N . HIS A 1 84 ? 8.950 2.567 -9.781 1.00 89.31 84 HIS A N 1
ATOM 668 C CA . HIS A 1 84 ? 9.251 3.414 -8.629 1.00 89.31 84 HIS A CA 1
ATOM 669 C C . HIS A 1 84 ? 8.018 4.189 -8.149 1.00 89.31 84 HIS A C 1
ATOM 671 O O . HIS A 1 84 ? 7.659 4.119 -6.973 1.00 89.31 84 HIS A O 1
ATOM 677 N N . ASN A 1 85 ? 7.325 4.878 -9.059 1.00 88.88 85 ASN A N 1
ATOM 678 C CA . ASN A 1 85 ? 6.140 5.655 -8.700 1.00 88.88 85 ASN A CA 1
ATOM 679 C C . ASN A 1 85 ? 4.996 4.765 -8.205 1.00 88.88 85 ASN A C 1
ATOM 681 O O . ASN A 1 85 ? 4.335 5.103 -7.224 1.00 88.88 85 ASN A O 1
ATOM 685 N N . TYR A 1 86 ? 4.784 3.608 -8.836 1.00 87.88 86 TYR A N 1
ATOM 686 C CA . TYR A 1 86 ? 3.768 2.662 -8.389 1.00 87.88 86 TYR A CA 1
ATOM 687 C C . TYR A 1 86 ? 4.045 2.157 -6.965 1.00 87.88 86 TYR A C 1
ATOM 689 O O . TYR A 1 86 ? 3.145 2.170 -6.124 1.00 87.88 86 TYR A O 1
ATOM 697 N N . LYS A 1 87 ? 5.297 1.771 -6.666 1.00 86.75 87 LYS A N 1
ATOM 698 C CA . LYS A 1 87 ? 5.713 1.325 -5.325 1.00 86.75 87 LYS A CA 1
ATOM 699 C C . LYS A 1 87 ? 5.461 2.405 -4.271 1.00 86.75 87 LYS A C 1
ATOM 701 O O . LYS A 1 87 ? 4.874 2.101 -3.236 1.00 86.75 87 LYS A O 1
ATOM 706 N N . ASN A 1 88 ? 5.848 3.651 -4.547 1.00 87.44 88 ASN A N 1
ATOM 707 C CA . ASN A 1 88 ? 5.657 4.763 -3.611 1.00 87.44 88 ASN A CA 1
ATOM 708 C C . ASN A 1 88 ? 4.174 4.989 -3.289 1.00 87.44 88 ASN A C 1
ATOM 710 O O . ASN A 1 88 ? 3.811 5.168 -2.128 1.00 87.44 88 ASN A O 1
ATOM 714 N N . ILE A 1 89 ? 3.306 4.933 -4.302 1.00 85.81 89 ILE A N 1
ATOM 715 C CA . ILE A 1 89 ? 1.865 5.134 -4.114 1.00 85.81 89 ILE A CA 1
ATOM 716 C C . ILE A 1 89 ? 1.248 3.980 -3.323 1.00 85.81 89 ILE A C 1
ATOM 718 O O . ILE A 1 89 ? 0.467 4.220 -2.403 1.00 85.81 89 ILE A O 1
ATOM 722 N N . TYR A 1 90 ? 1.620 2.735 -3.629 1.00 84.00 90 TYR A N 1
ATOM 723 C CA . TYR A 1 90 ? 1.159 1.581 -2.860 1.00 84.00 90 TYR A CA 1
ATOM 724 C C . TYR A 1 90 ? 1.604 1.661 -1.394 1.00 84.00 90 TYR A C 1
ATOM 726 O O . TYR A 1 90 ? 0.815 1.402 -0.488 1.00 84.00 90 TYR A O 1
ATOM 734 N N . GLN A 1 91 ? 2.849 2.072 -1.143 1.00 81.62 91 GLN A N 1
ATOM 735 C CA . GLN A 1 91 ? 3.365 2.242 0.212 1.00 81.62 91 GLN A CA 1
ATOM 736 C C . GLN A 1 91 ? 2.612 3.337 0.979 1.00 81.62 91 GLN A C 1
ATOM 738 O O . GLN A 1 91 ? 2.253 3.123 2.138 1.00 81.62 91 GLN A O 1
ATOM 743 N N . ALA A 1 92 ? 2.309 4.464 0.330 1.00 85.00 92 ALA A N 1
ATOM 744 C CA . ALA A 1 92 ? 1.473 5.510 0.916 1.00 85.00 92 ALA A CA 1
ATOM 745 C C . ALA A 1 92 ? 0.068 4.979 1.262 1.00 85.00 92 ALA A C 1
ATOM 747 O O . ALA A 1 92 ? -0.408 5.171 2.379 1.00 85.00 92 ALA A O 1
ATOM 748 N N . ALA A 1 93 ? -0.562 4.228 0.352 1.00 79.88 93 ALA A N 1
ATOM 749 C CA . ALA A 1 93 ? -1.868 3.614 0.594 1.00 79.88 93 ALA A CA 1
ATOM 750 C C . ALA A 1 93 ? -1.838 2.571 1.730 1.00 79.88 93 ALA A C 1
ATOM 752 O O . ALA A 1 93 ? -2.780 2.475 2.519 1.00 79.88 93 ALA A O 1
ATOM 753 N N . SER A 1 94 ? -0.747 1.810 1.858 1.00 82.88 94 SER A N 1
ATOM 754 C CA . SER A 1 94 ? -0.577 0.824 2.929 1.00 82.88 94 SER A CA 1
ATOM 755 C C . SER A 1 94 ? -0.560 1.469 4.313 1.00 82.88 94 SER A C 1
ATOM 757 O O . SER A 1 94 ? -1.106 0.888 5.251 1.00 82.88 94 SER A O 1
ATOM 759 N N . GLN A 1 95 ? 0.044 2.652 4.460 1.00 83.75 95 GLN A N 1
ATOM 760 C CA . GLN A 1 95 ? 0.027 3.380 5.733 1.00 83.75 95 GLN A CA 1
ATOM 761 C C . GLN A 1 95 ? -1.407 3.754 6.127 1.00 83.75 95 GLN A C 1
ATOM 763 O O . GLN A 1 95 ? -1.802 3.531 7.270 1.00 83.75 95 GLN A O 1
ATOM 768 N N . THR A 1 96 ? -2.224 4.207 5.169 1.00 88.25 96 THR A N 1
ATOM 769 C CA . THR A 1 96 ? -3.654 4.469 5.395 1.00 88.25 96 THR A CA 1
ATOM 770 C C . THR A 1 96 ? -4.409 3.211 5.833 1.00 88.25 96 THR A C 1
ATOM 772 O O . THR A 1 96 ? -5.228 3.277 6.748 1.00 88.25 96 THR A O 1
ATOM 775 N N . GLY A 1 97 ? -4.115 2.051 5.233 1.00 87.19 97 GLY A N 1
ATOM 776 C CA . GLY A 1 97 ? -4.723 0.772 5.618 1.00 87.19 97 GLY A CA 1
ATOM 777 C C . GLY A 1 97 ? -4.393 0.343 7.054 1.00 87.19 97 GLY A C 1
ATOM 778 O O . GLY A 1 97 ? -5.269 -0.140 7.776 1.00 87.19 97 GLY A O 1
ATOM 779 N N . ILE A 1 98 ? -3.153 0.572 7.502 1.00 85.56 98 ILE A N 1
ATOM 780 C CA . ILE A 1 98 ? -2.741 0.324 8.892 1.00 85.56 98 ILE A CA 1
ATOM 781 C C . ILE A 1 98 ? -3.529 1.232 9.840 1.00 85.56 98 ILE A C 1
ATOM 783 O O . ILE A 1 98 ? -4.119 0.735 10.798 1.00 85.56 98 ILE A O 1
ATOM 787 N N . THR A 1 99 ? -3.603 2.535 9.555 1.00 88.62 99 THR A N 1
ATOM 788 C CA . THR A 1 99 ? -4.389 3.481 10.360 1.00 88.62 99 THR A CA 1
ATOM 789 C C . THR A 1 99 ? -5.853 3.060 10.445 1.00 88.62 99 THR A C 1
ATOM 791 O O . THR A 1 99 ? -6.396 2.983 11.543 1.00 88.62 99 THR A O 1
ATOM 794 N N . ALA A 1 100 ? -6.4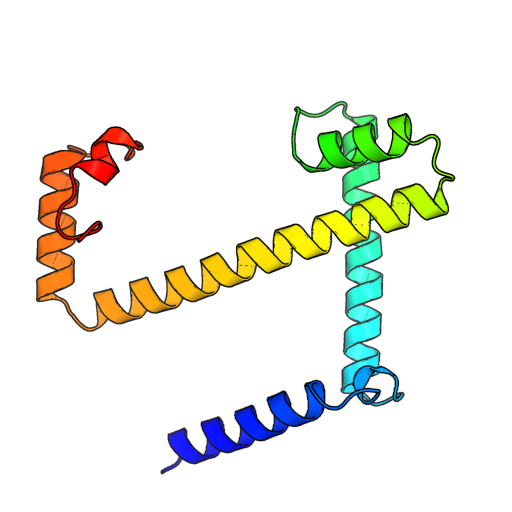75 2.697 9.319 1.00 89.56 100 ALA A N 1
ATOM 795 C CA . ALA A 1 100 ? -7.855 2.216 9.297 1.00 89.56 100 ALA A CA 1
ATOM 796 C C . ALA A 1 100 ? -8.044 0.959 10.163 1.00 89.56 100 ALA A C 1
ATOM 798 O O . ALA A 1 100 ? -9.029 0.854 10.892 1.00 89.56 100 ALA A O 1
ATOM 799 N N . SER A 1 101 ? -7.081 0.034 10.140 1.00 91.81 101 SER A N 1
ATOM 800 C CA . SER A 1 101 ? -7.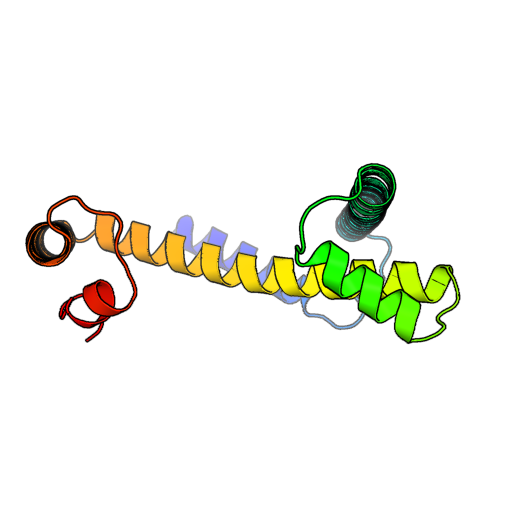111 -1.177 10.971 1.00 91.81 101 SER A CA 1
ATOM 801 C C . SER A 1 101 ? -7.058 -0.845 12.466 1.00 91.81 101 SER A C 1
ATOM 803 O O . SER A 1 101 ? -7.836 -1.395 13.245 1.00 91.81 101 SER A O 1
ATOM 805 N N . TRP A 1 102 ? -6.198 0.097 12.871 1.00 92.50 102 TRP A N 1
ATOM 806 C CA . TRP A 1 102 ? -6.153 0.589 14.252 1.00 92.50 102 TRP A CA 1
ATOM 807 C C . TRP A 1 102 ? -7.448 1.298 14.655 1.00 92.50 102 TRP A C 1
ATOM 809 O O . TRP A 1 102 ? -7.964 1.028 15.738 1.00 92.50 102 TRP A O 1
ATOM 819 N N . CYS A 1 103 ? -8.011 2.143 13.788 1.00 90.88 103 CYS A N 1
ATOM 820 C CA . CYS A 1 103 ? -9.302 2.789 14.029 1.00 90.88 103 CYS A CA 1
ATOM 821 C C . CYS A 1 103 ? -10.413 1.754 14.252 1.00 90.88 103 CYS A C 1
ATOM 823 O O . CYS A 1 103 ? -11.152 1.850 15.228 1.00 90.88 103 CYS A O 1
ATOM 825 N N . LEU A 1 104 ? -10.505 0.733 13.393 1.00 90.62 104 LEU A N 1
ATOM 826 C CA . LEU A 1 104 ? -11.489 -0.342 13.539 1.00 90.62 104 LEU A CA 1
ATOM 827 C C . LEU A 1 104 ? -11.300 -1.120 14.841 1.00 90.62 104 LEU A C 1
ATOM 829 O O . LEU A 1 104 ? -12.285 -1.418 15.515 1.00 90.62 104 LEU A O 1
ATOM 833 N N . MET A 1 105 ? -10.054 -1.416 15.217 1.00 93.25 105 MET A N 1
ATOM 834 C CA . MET A 1 105 ? -9.765 -2.101 16.473 1.00 93.25 105 MET A CA 1
ATOM 835 C C . MET A 1 105 ? -10.191 -1.263 17.684 1.00 93.25 105 MET A C 1
ATOM 837 O O . MET A 1 105 ? -10.869 -1.782 18.564 1.00 93.25 105 MET A O 1
ATOM 841 N N . LEU A 1 106 ? -9.852 0.030 17.711 1.00 91.00 106 LEU A N 1
ATOM 842 C CA . LEU A 1 106 ? -10.249 0.942 18.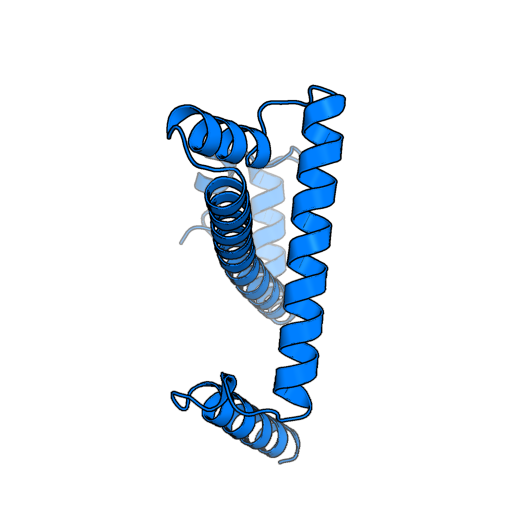788 1.00 91.00 106 LEU A CA 1
ATOM 843 C C . LEU A 1 106 ? -11.769 1.086 18.889 1.00 91.00 106 LEU A C 1
ATOM 845 O O . LEU A 1 106 ? -12.311 1.106 19.991 1.00 91.00 106 LEU A O 1
ATOM 849 N N . LEU A 1 107 ? -12.469 1.154 17.757 1.00 90.50 107 LEU A N 1
ATOM 850 C CA . LEU A 1 107 ? -13.930 1.184 17.742 1.00 90.50 107 LEU A CA 1
ATOM 851 C C . LEU A 1 107 ? -14.526 -0.117 18.285 1.00 90.50 107 LEU A C 1
ATOM 853 O O . LEU A 1 107 ? -15.459 -0.073 19.076 1.00 90.50 107 LEU A O 1
ATOM 857 N N . ALA A 1 108 ? -13.975 -1.269 17.902 1.00 91.06 108 ALA A N 1
ATOM 858 C CA . ALA A 1 108 ? -14.445 -2.567 18.380 1.00 91.06 108 ALA A CA 1
ATOM 859 C C . ALA A 1 108 ? -14.238 -2.765 19.892 1.00 91.06 108 ALA A C 1
ATOM 861 O O . ALA A 1 108 ? -14.995 -3.498 20.519 1.00 91.06 108 ALA A O 1
ATOM 862 N N . THR A 1 109 ? -13.236 -2.118 20.496 1.00 94.50 109 THR A N 1
ATOM 863 C CA . THR A 1 109 ? -13.021 -2.170 21.952 1.00 94.50 109 THR A CA 1
ATOM 864 C C . THR A 1 109 ? -13.837 -1.137 22.732 1.00 94.50 109 THR A C 1
ATOM 866 O O . THR A 1 109 ? -13.888 -1.223 23.954 1.00 94.50 109 THR A O 1
ATOM 869 N N . ASN A 1 110 ? -14.463 -0.165 22.060 1.00 92.69 110 ASN A N 1
ATOM 870 C CA . ASN A 1 110 ? -15.225 0.926 22.675 1.00 92.69 110 ASN A CA 1
ATOM 871 C C . ASN A 1 110 ? -16.654 0.950 22.116 1.00 92.69 110 ASN A C 1
ATOM 873 O O . ASN A 1 110 ? -17.014 1.823 21.324 1.00 92.69 110 ASN A O 1
ATOM 877 N N . GLN A 1 111 ? -17.462 -0.030 22.526 1.00 92.69 111 GLN A N 1
ATOM 878 C CA . GLN A 1 111 ? -18.772 -0.289 21.924 1.00 92.69 111 GLN A CA 1
ATOM 879 C C . GLN A 1 111 ? -19.733 0.904 22.020 1.00 92.69 111 GLN A C 1
ATOM 881 O O . GLN A 1 111 ? -20.381 1.236 21.034 1.00 92.69 111 GLN A O 1
ATOM 886 N N . GLU A 1 112 ? -19.759 1.610 23.155 1.00 93.31 112 GLU A N 1
ATOM 887 C CA . GLU A 1 112 ? -20.601 2.803 23.331 1.00 93.31 112 GLU A CA 1
ATOM 888 C C . GLU A 1 112 ? -20.269 3.897 22.308 1.00 93.31 112 GLU A C 1
ATOM 890 O O . GLU A 1 112 ? -21.159 4.479 21.683 1.00 93.31 112 GLU A O 1
ATOM 895 N N . TRP A 1 113 ? -18.975 4.148 22.085 1.00 91.50 113 TRP A N 1
ATOM 896 C CA . TRP A 1 113 ? -18.527 5.128 21.100 1.00 91.50 113 TRP A CA 1
ATOM 897 C C . TRP A 1 113 ? -18.847 4.674 19.675 1.00 91.50 113 TRP A C 1
ATOM 899 O O . TRP A 1 113 ? -19.321 5.464 18.857 1.00 91.50 113 TRP A O 1
ATOM 909 N N . GLN A 1 114 ? -18.660 3.383 19.392 1.00 94.31 114 GLN A N 1
ATOM 910 C CA . GLN A 1 114 ? -19.015 2.783 18.112 1.00 94.31 114 GLN A CA 1
ATOM 911 C C . GLN A 1 114 ? -20.515 2.914 17.812 1.00 94.31 114 GLN A C 1
ATOM 913 O O . GLN A 1 114 ? -20.889 3.217 16.678 1.00 94.31 114 GLN A O 1
ATOM 918 N N . ASP A 1 115 ? -21.373 2.724 18.810 1.00 94.00 115 ASP A N 1
ATOM 919 C CA . ASP A 1 115 ? -22.823 2.821 18.657 1.00 94.00 115 ASP A CA 1
ATOM 920 C C . ASP A 1 115 ? -23.272 4.276 18.461 1.00 94.00 115 ASP A C 1
ATOM 922 O O . ASP A 1 115 ? -24.093 4.545 17.580 1.00 94.00 115 ASP A O 1
ATOM 926 N N . CYS A 1 116 ? -22.657 5.231 19.169 1.00 91.81 116 CYS A N 1
ATOM 927 C CA . CYS A 1 116 ? -22.863 6.665 18.929 1.00 91.81 116 CYS A CA 1
ATOM 928 C C . CYS A 1 116 ? -22.493 7.057 17.491 1.00 91.81 116 CYS A C 1
ATOM 930 O O . CYS A 1 116 ? -23.254 7.753 16.814 1.00 91.81 116 CYS A O 1
ATOM 932 N N . LEU A 1 117 ? -21.349 6.572 17.001 1.00 91.50 117 LEU A N 1
ATOM 933 C CA . LEU A 1 117 ? -20.881 6.815 15.637 1.00 91.50 117 LEU A CA 1
ATOM 934 C C . LEU A 1 117 ? -21.802 6.198 14.583 1.00 91.50 117 LEU A C 1
ATOM 936 O O . LEU A 1 117 ? -22.110 6.844 13.583 1.00 91.50 117 LEU A O 1
ATOM 940 N N . ARG A 1 118 ? -22.281 4.966 14.797 1.00 92.00 118 ARG A N 1
ATOM 941 C CA . ARG A 1 118 ? -23.245 4.325 13.888 1.00 92.00 118 ARG A CA 1
ATOM 942 C C . ARG A 1 118 ? -24.573 5.070 13.849 1.00 92.00 118 ARG A C 1
ATOM 944 O O . ARG A 1 118 ? -25.129 5.237 12.765 1.00 92.00 118 ARG A O 1
ATOM 951 N N . ALA A 1 119 ? -25.071 5.521 14.999 1.00 93.19 119 ALA A N 1
ATOM 952 C CA . ALA A 1 119 ? -26.299 6.303 15.076 1.00 93.19 119 ALA A CA 1
ATOM 953 C C . ALA A 1 119 ? -26.161 7.640 14.329 1.00 93.19 119 ALA A C 1
ATOM 955 O O . ALA A 1 119 ? -27.031 7.985 13.528 1.00 93.19 119 ALA A O 1
ATOM 956 N N . GLU A 1 120 ? -25.043 8.353 14.514 1.00 93.06 120 GLU A N 1
ATOM 957 C CA . GLU A 1 120 ? -24.757 9.592 13.781 1.00 93.06 120 GLU A CA 1
ATOM 958 C C . GLU A 1 120 ? -24.634 9.336 12.271 1.00 93.06 120 GLU A C 1
ATOM 960 O O . GLU A 1 120 ? -25.245 10.044 11.467 1.00 93.06 120 GLU A O 1
ATOM 965 N N . ALA A 1 121 ? -23.917 8.283 11.867 1.00 91.88 121 ALA A N 1
ATOM 966 C CA . ALA A 1 121 ? -23.778 7.916 10.462 1.00 91.88 121 ALA A CA 1
ATOM 967 C C . ALA A 1 121 ? -25.133 7.590 9.816 1.00 91.88 121 ALA A C 1
ATOM 969 O O . ALA A 1 121 ? -25.419 8.056 8.713 1.00 91.88 121 ALA A O 1
ATOM 970 N N . LEU A 1 122 ? -26.003 6.849 10.508 1.00 92.94 122 LEU A N 1
ATOM 971 C CA . LEU A 1 122 ? -27.364 6.570 10.045 1.00 92.94 122 LEU A CA 1
ATOM 972 C C . LEU A 1 122 ? -28.201 7.847 9.926 1.00 92.94 122 LEU A C 1
ATOM 974 O O . LEU A 1 122 ? -28.916 8.013 8.939 1.00 92.94 122 LEU A O 1
ATOM 978 N N . GLN A 1 123 ? -28.093 8.767 10.884 1.00 92.75 123 GLN A N 1
ATOM 979 C CA . GLN A 1 123 ? -28.829 10.030 10.866 1.00 92.75 123 GLN A CA 1
ATOM 980 C C . GLN A 1 123 ? -28.395 10.940 9.706 1.00 92.75 123 GLN A C 1
ATOM 982 O O . GLN A 1 123 ? -29.241 11.541 9.036 1.00 92.75 123 GLN A O 1
ATOM 987 N N . VAL A 1 124 ? -27.085 11.050 9.470 1.00 92.56 124 VAL A N 1
ATOM 988 C CA . VAL A 1 124 ? -26.509 11.959 8.472 1.00 92.56 124 VAL A CA 1
ATOM 989 C C . VAL A 1 124 ? -26.575 11.365 7.065 1.00 92.56 124 VAL A C 1
ATOM 991 O O . VAL A 1 124 ? -27.022 12.046 6.141 1.00 92.56 124 VAL A O 1
ATOM 994 N N . CYS A 1 125 ? -26.167 10.104 6.892 1.00 90.62 125 CYS A N 1
ATOM 995 C CA . CYS A 1 125 ? -26.128 9.444 5.585 1.00 90.62 125 CYS A CA 1
ATOM 996 C C . CYS A 1 125 ? -27.463 8.820 5.182 1.00 90.62 125 CYS A C 1
ATOM 998 O O . CYS A 1 125 ? -27.671 8.574 3.998 1.00 90.62 125 CYS A O 1
ATOM 1000 N N . LYS A 1 126 ? -28.377 8.552 6.125 1.00 89.81 126 LYS A N 1
ATOM 1001 C CA . LYS A 1 126 ? -29.717 7.996 5.851 1.00 89.81 126 LYS A CA 1
ATOM 1002 C C . LYS A 1 126 ? -29.687 6.724 4.990 1.00 89.81 126 LYS A C 1
ATOM 1004 O O . LYS A 1 126 ? -30.522 6.540 4.110 1.00 89.81 126 LYS A O 1
ATOM 1009 N N . GLY A 1 127 ? -28.686 5.869 5.213 1.00 86.00 127 GLY A N 1
ATOM 1010 C CA . GLY A 1 127 ? -28.473 4.634 4.447 1.00 86.00 127 GLY A CA 1
ATOM 1011 C C . GLY A 1 127 ? -27.896 4.826 3.037 1.00 86.00 127 GLY A C 1
ATOM 1012 O O . GLY A 1 127 ? -27.712 3.845 2.324 1.00 86.00 127 GLY A O 1
ATOM 1013 N N . GLN A 1 128 ? -27.592 6.059 2.626 1.00 90.19 128 GLN A N 1
ATOM 1014 C CA . GLN A 1 128 ? -26.908 6.351 1.367 1.00 90.19 128 GLN A CA 1
ATOM 1015 C C . GLN A 1 128 ? -25.389 6.227 1.517 1.00 90.19 128 GLN A C 1
ATOM 1017 O O . GLN A 1 128 ? -24.845 6.307 2.621 1.00 90.19 128 GLN A O 1
ATOM 1022 N N . MET A 1 129 ? -24.694 6.059 0.389 1.00 89.56 129 MET A N 1
ATOM 1023 C CA . MET A 1 129 ? -23.234 6.076 0.370 1.00 89.56 129 MET A CA 1
ATOM 1024 C C . MET A 1 129 ? -22.732 7.450 0.857 1.00 89.56 129 MET A C 1
ATOM 1026 O O . MET A 1 129 ? -23.155 8.467 0.300 1.00 89.56 129 MET A O 1
ATOM 1030 N N . PRO A 1 130 ? -21.852 7.505 1.875 1.00 89.44 130 PRO A N 1
ATOM 1031 C CA . PRO A 1 130 ? -21.350 8.770 2.399 1.00 89.44 130 PRO A CA 1
ATOM 1032 C C . PRO A 1 130 ? -20.613 9.569 1.319 1.00 89.44 130 PRO A C 1
ATOM 1034 O O . PRO A 1 130 ? -19.764 9.027 0.611 1.00 89.44 130 PRO A O 1
ATOM 1037 N N . ASN A 1 131 ? -20.908 10.866 1.219 1.00 91.19 131 ASN A N 1
ATOM 1038 C CA . ASN A 1 131 ? -20.147 11.818 0.409 1.00 91.19 131 ASN A CA 1
ATOM 1039 C C . ASN A 1 131 ? -19.393 12.816 1.308 1.00 91.19 131 ASN A C 1
ATOM 1041 O O . ASN A 1 131 ? -19.572 12.822 2.526 1.00 91.19 131 ASN A O 1
ATOM 1045 N N . VAL A 1 132 ? -18.548 13.662 0.713 1.00 89.12 132 VAL A N 1
ATOM 1046 C CA . VAL A 1 132 ? -17.701 14.608 1.463 1.00 89.12 132 VAL A CA 1
AT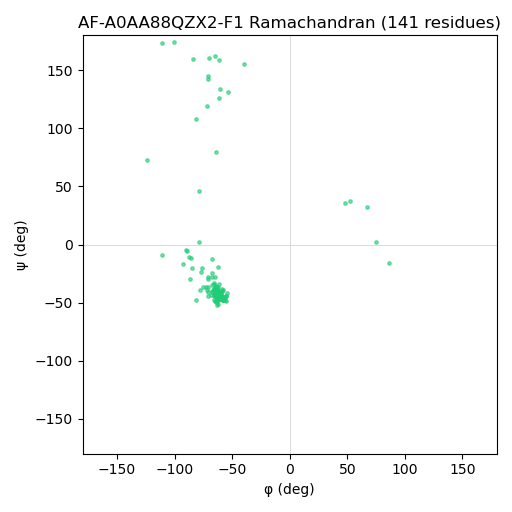OM 1047 C C . VAL A 1 132 ? -18.537 15.533 2.357 1.00 89.12 132 VAL A C 1
ATOM 1049 O O . VAL A 1 132 ? -18.237 15.669 3.541 1.00 89.12 132 VAL A O 1
ATOM 1052 N N . ASP A 1 133 ? -19.630 16.093 1.837 1.00 89.69 133 ASP A N 1
ATOM 1053 C CA . ASP A 1 133 ? -20.491 17.012 2.592 1.00 89.69 133 ASP A CA 1
ATOM 1054 C C . ASP A 1 133 ? -21.200 16.335 3.771 1.00 89.69 1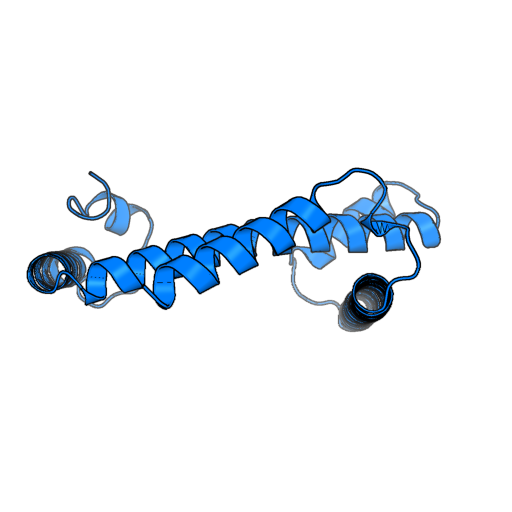33 ASP A C 1
ATOM 1056 O O . ASP A 1 133 ? -21.464 16.966 4.794 1.00 89.69 133 ASP A O 1
ATOM 1060 N N . MET A 1 134 ? -21.540 15.052 3.634 1.00 90.38 134 MET A N 1
ATOM 1061 C CA . MET A 1 134 ? -22.119 14.247 4.709 1.00 90.38 134 MET A CA 1
ATOM 1062 C C . MET A 1 134 ? -21.078 13.935 5.780 1.00 90.38 134 MET A C 1
ATOM 1064 O O . MET A 1 134 ? -21.367 14.090 6.962 1.00 90.38 134 MET A O 1
ATOM 1068 N N . ILE A 1 135 ? -19.863 13.551 5.386 1.00 88.50 135 ILE A N 1
ATOM 1069 C CA . ILE A 1 135 ? -18.776 13.255 6.330 1.00 88.50 135 ILE A CA 1
ATOM 1070 C C . ILE A 1 135 ? -18.456 14.492 7.175 1.00 88.50 135 ILE A C 1
ATOM 1072 O O . ILE A 1 135 ? -18.381 14.391 8.394 1.00 88.50 135 ILE A O 1
ATOM 1076 N N . LEU A 1 136 ? -18.388 15.678 6.560 1.00 88.69 136 LEU A N 1
ATOM 1077 C CA . LEU A 1 136 ? -18.142 16.941 7.272 1.00 88.69 136 LEU A CA 1
ATOM 1078 C C . LEU A 1 136 ? -19.227 17.300 8.303 1.00 88.69 136 LEU A C 1
ATOM 1080 O O . LEU A 1 136 ? -18.989 18.114 9.194 1.00 88.69 136 LEU A O 1
ATOM 1084 N N . LYS A 1 137 ? -20.423 16.711 8.197 1.00 88.19 137 LYS A N 1
ATOM 1085 C CA . LYS A 1 137 ? -21.519 16.899 9.159 1.00 88.19 137 LYS A CA 1
ATOM 1086 C C . LYS A 1 137 ? -21.461 15.917 10.333 1.00 88.19 137 LYS A C 1
ATOM 1088 O O . LYS A 1 137 ? -22.200 16.124 11.293 1.00 88.19 137 LYS A O 1
ATOM 1093 N N . MET A 1 138 ? -20.605 14.892 10.278 1.00 88.25 138 MET A N 1
ATOM 1094 C CA . MET A 1 138 ? -20.394 13.943 11.374 1.00 88.25 138 MET A CA 1
ATOM 1095 C C . MET A 1 138 ? -19.442 14.547 12.404 1.00 88.25 138 MET A C 1
ATOM 1097 O O . MET A 1 138 ? -18.242 14.699 12.167 1.00 88.25 138 MET A O 1
ATOM 1101 N N . LYS A 1 139 ? -19.973 14.916 13.565 1.00 84.31 139 LYS A N 1
ATOM 1102 C CA . LYS A 1 139 ? -19.219 15.611 14.607 1.00 84.31 139 LYS A CA 1
ATOM 1103 C C . LYS A 1 139 ? -18.290 14.661 15.346 1.00 84.31 139 LYS A C 1
ATOM 1105 O O . LYS A 1 139 ? -17.187 15.077 15.661 1.00 84.31 139 LYS A O 1
ATOM 1110 N N . GLN A 1 140 ? -18.698 13.414 15.579 1.00 80.12 140 GLN A N 1
ATOM 1111 C CA . GLN A 1 140 ? -17.897 12.434 16.324 1.00 80.12 140 GLN A CA 1
ATOM 1112 C C . GLN A 1 140 ? -16.741 11.852 15.493 1.00 80.12 140 GLN A C 1
ATOM 1114 O O . GLN A 1 140 ? -15.794 11.311 16.050 1.00 80.12 140 GLN A O 1
ATOM 1119 N N . VAL A 1 141 ? -16.824 11.935 14.160 1.00 75.12 141 VAL A N 1
ATOM 1120 C CA . VAL A 1 141 ? -15.764 11.481 13.238 1.00 75.12 141 VAL A CA 1
ATOM 1121 C C . VAL A 1 141 ? -14.718 12.574 12.995 1.00 75.12 141 VAL A C 1
ATOM 1123 O O . VAL A 1 141 ? -13.562 12.266 12.720 1.00 75.12 141 VAL A O 1
ATOM 1126 N N . THR A 1 142 ? -15.124 13.845 13.068 1.00 66.69 142 THR A N 1
ATOM 1127 C CA . THR A 1 142 ? -14.315 14.984 12.593 1.00 66.69 142 THR A CA 1
ATOM 1128 C C . THR A 1 142 ? -13.789 15.884 13.721 1.00 66.69 142 THR A C 1
ATOM 1130 O O . THR A 1 142 ? -12.986 16.774 13.440 1.00 66.69 142 THR A O 1
ATOM 1133 N N . ARG A 1 143 ? -14.231 15.700 14.975 1.00 49.75 143 ARG A N 1
ATOM 1134 C CA . ARG A 1 143 ? -13.761 16.459 16.150 1.00 49.75 143 ARG A CA 1
ATOM 1135 C C . ARG A 1 143 ? -13.026 15.596 17.157 1.00 49.75 143 ARG A C 1
ATOM 1137 O O . ARG A 1 143 ? -13.433 14.430 17.331 1.00 49.75 143 ARG A O 1
#

Solvent-accessible surface area (backbone atoms only — not comparable to full-atom values): 8218 Å² total; per-residue (Å²): 112,71,72,58,51,51,53,52,54,50,48,52,56,51,53,56,68,68,41,87,68,52,74,74,44,92,44,73,70,36,48,53,50,53,51,51,52,53,48,52,49,51,52,55,52,49,55,50,51,57,44,66,74,71,67,62,74,98,43,72,67,53,51,45,51,49,52,31,60,75,64,73,49,54,70,69,56,30,52,50,52,43,52,53,54,53,51,54,52,51,53,56,52,48,53,53,53,52,50,52,51,52,51,52,51,54,35,70,75,34,56,71,61,39,49,53,49,51,52,51,47,44,69,64,36,65,85,49,86,78,47,71,75,45,53,75,67,36,61,80,83,74,102

Radius of gyration: 22.09 Å; Cα contacts (8 Å, |Δi|>4): 47; chains: 1; bounding box: 54×32×56 Å

pLDDT: mean 81.96, std 12.51, range [41.47, 94.5]

Mean predicted aligned error: 10.87 Å

Secondary structure (DSSP, 8-state):
-HHHHHHHHHHHHHHHHSSTTGGGS--HHHHHHHHHHHHHHHHHHHHHHHHHHHT--S-HHHHHHHHHHHTT--HHHHHHHHHHHHHHHHHHHHHHHHHHHHHHHHHHH-HHHHHHHHHHHHHHHTTSPP-HHHHTT-HHHH-

Organism: NCBI:txid112253

Foldseek 3Di:
DVVVVVVVVVVVVVVCVVPPPSLVDPDPVNVVVVVVLVVLLVVQVVVLVVCVVVVDDPDPLVVLQVVLVVVVDDPVVSSVSSSVVVVVVVVVVVVVVVVVVVVVVVCVVVVVLVVVQVVLCCVQQVPPDDDPVSQVSRPSNPD

Sequence (143 aa):
MERFSRCLELSKAVLSADIPGMGLLPTKTNRERWALEKELRTLILNVVKERNEVGYKNDLLRTLLKGAKNGNLTQDLSERFIVHNYKNIYQAASQTGITASWCLMLLATNQEWQDCLRAEALQVCKGQMPNVDMILKMKQVTR